Protein AF-X1JS69-F1 (afdb_monomer_lite)

Secondary structure (DSSP, 8-state):
--HHHHHHHHHHHHHHHHHHHHSSEEEEE-TTS---HHHHHHS-HHHHHHHHHTT---SEEEEEEETTEEEEEEEE-------

Organism: NCBI:txid412755

Radius of gyration: 13.04 Å; chains: 1; bounding box: 34×33×33 Å

Sequence (83 aa):
MNEQELYQSTRAFLHLTFLKYFGNCHLEITAFGKFEEDLKKAIRHDIVFSFLKRGFSPDLAGFIEGEYGAEHFITVEIKSKEI

Foldseek 3Di:
DDPVVVLVVVQVVVCVVCCVPPNHKDKDQCQVVDDDVLQCVQDDVVVNCVCVVVVHTARMKIAGQDPVGGDGIDGDHDDDPDD

Structure (mmCIF, N/CA/C/O backbone):
data_AF-X1JS69-F1
#
_entry.id   AF-X1JS69-F1
#
loop_
_atom_site.group_PDB
_atom_site.id
_atom_site.type_symbol
_atom_site.label_atom_id
_atom_site.label_alt_id
_atom_site.label_comp_id
_atom_site.label_asym_id
_atom_site.label_entity_id
_atom_site.label_seq_id
_atom_site.pdbx_PDB_ins_code
_atom_site.Cartn_x
_atom_site.Cartn_y
_atom_site.Cartn_z
_atom_site.occupancy
_atom_site.B_iso_or_equiv
_atom_site.auth_seq_id
_atom_site.auth_comp_id
_atom_site.auth_asym_id
_atom_site.auth_atom_id
_atom_site.pdbx_PDB_model_num
ATOM 1 N N . MET A 1 1 ? -9.830 -5.189 20.046 1.00 63.56 1 MET A N 1
ATOM 2 C CA . MET A 1 1 ? -8.949 -4.949 18.894 1.00 63.56 1 MET A CA 1
ATOM 3 C C . MET A 1 1 ? -8.850 -3.451 18.717 1.00 63.56 1 MET A C 1
ATOM 5 O O . MET A 1 1 ? -9.888 -2.818 18.562 1.00 63.56 1 MET A O 1
ATOM 9 N N . ASN A 1 2 ? -7.658 -2.883 18.867 1.00 85.81 2 ASN A N 1
ATOM 10 C CA . ASN A 1 2 ? -7.437 -1.464 18.586 1.00 85.81 2 ASN A CA 1
ATOM 11 C C . ASN A 1 2 ? -7.226 -1.239 17.075 1.00 85.81 2 ASN A C 1
ATOM 13 O O . ASN A 1 2 ? -7.062 -2.185 16.306 1.00 85.81 2 ASN A O 1
ATOM 17 N N . GLU A 1 3 ? -7.263 0.019 16.650 1.00 84.19 3 GLU A N 1
ATOM 18 C CA . GLU A 1 3 ? -7.135 0.410 15.242 1.00 84.19 3 GLU A CA 1
ATOM 19 C C . GLU A 1 3 ? -5.800 -0.051 14.626 1.00 84.19 3 GLU A C 1
ATOM 21 O O . GLU A 1 3 ? -5.767 -0.610 13.533 1.00 84.19 3 GLU A O 1
ATOM 26 N N . GLN A 1 4 ? -4.706 0.055 15.382 1.00 86.81 4 GLN A N 1
ATOM 27 C CA . GLN A 1 4 ? -3.383 -0.407 14.960 1.00 86.81 4 GLN A CA 1
ATOM 28 C C . GLN A 1 4 ? -3.348 -1.927 14.717 1.00 86.81 4 GLN A C 1
ATOM 30 O O . GLN A 1 4 ? -2.762 -2.391 13.740 1.00 86.81 4 GLN A O 1
ATOM 35 N N . GLU A 1 5 ? -3.974 -2.719 15.587 1.00 89.81 5 GLU A N 1
ATOM 36 C CA . GLU A 1 5 ? -4.103 -4.174 15.442 1.00 89.81 5 GLU A CA 1
ATOM 37 C C . GLU A 1 5 ? -4.953 -4.546 14.223 1.00 89.81 5 GLU A C 1
ATOM 39 O O . GLU A 1 5 ? -4.631 -5.501 13.510 1.00 89.81 5 GLU A O 1
ATOM 44 N N . LEU A 1 6 ? -6.014 -3.781 13.951 1.00 90.81 6 LEU A N 1
ATOM 45 C CA . LEU A 1 6 ? -6.838 -3.952 12.758 1.00 90.81 6 LEU A CA 1
ATOM 46 C C . LEU A 1 6 ? -6.030 -3.676 11.482 1.00 90.81 6 LEU A C 1
ATOM 48 O O . LEU A 1 6 ? -6.079 -4.472 10.542 1.00 90.81 6 LEU A O 1
ATOM 52 N N . TYR A 1 7 ? -5.228 -2.611 11.461 1.00 92.62 7 TYR A N 1
ATOM 53 C CA . TYR A 1 7 ? -4.342 -2.304 10.337 1.00 92.62 7 TYR A CA 1
ATOM 54 C C . TYR A 1 7 ? -3.277 -3.378 10.137 1.00 92.62 7 TYR A C 1
ATOM 56 O O . TYR A 1 7 ? -3.082 -3.847 9.019 1.00 92.62 7 TYR A O 1
ATOM 64 N N . GLN A 1 8 ? -2.632 -3.836 11.210 1.00 93.44 8 GLN A N 1
ATOM 65 C CA . GLN A 1 8 ? -1.608 -4.880 11.129 1.00 93.44 8 GLN A CA 1
ATOM 66 C C . GLN A 1 8 ? -2.174 -6.217 10.639 1.00 93.44 8 GLN A C 1
ATOM 68 O O . GLN A 1 8 ? -1.598 -6.834 9.741 1.00 93.44 8 GLN A O 1
ATOM 73 N N . SER A 1 9 ? -3.305 -6.659 11.195 1.00 93.81 9 SER A N 1
ATOM 74 C CA . SER A 1 9 ? -3.947 -7.916 10.788 1.00 93.81 9 SER A CA 1
ATOM 75 C C . SER A 1 9 ? -4.434 -7.862 9.339 1.00 93.81 9 SER A C 1
ATOM 77 O O . SER A 1 9 ? -4.181 -8.793 8.573 1.00 93.81 9 SER A O 1
ATOM 79 N N . THR A 1 10 ? -5.044 -6.746 8.931 1.00 93.88 10 THR A N 1
ATOM 80 C CA . THR A 1 10 ? -5.487 -6.536 7.547 1.00 93.88 10 THR A CA 1
ATOM 81 C C . THR A 1 10 ? -4.300 -6.498 6.589 1.00 93.88 10 THR A C 1
ATOM 83 O O . THR A 1 10 ? -4.321 -7.178 5.565 1.00 93.88 10 THR A O 1
ATOM 86 N N . ARG A 1 11 ? -3.226 -5.780 6.940 1.00 95.38 11 ARG A N 1
ATOM 87 C CA . ARG A 1 11 ? -1.988 -5.733 6.152 1.00 95.38 11 ARG A CA 1
ATOM 88 C C . ARG A 1 11 ? -1.397 -7.123 5.956 1.00 95.38 11 ARG A C 1
ATOM 90 O O . ARG A 1 11 ? -1.072 -7.480 4.831 1.00 95.38 11 ARG A O 1
ATOM 97 N N . ALA A 1 12 ? -1.280 -7.911 7.023 1.00 95.38 12 ALA A N 1
ATOM 98 C CA . ALA A 1 12 ? -0.737 -9.264 6.952 1.00 95.38 12 ALA A CA 1
ATOM 99 C C . ALA A 1 12 ? -1.589 -10.176 6.055 1.00 95.38 12 ALA A C 1
ATOM 101 O O . ALA A 1 12 ? -1.056 -10.872 5.191 1.00 95.38 12 ALA A O 1
ATOM 102 N N . PHE A 1 13 ? -2.915 -10.132 6.215 1.00 95.19 13 PHE A N 1
ATOM 103 C CA . PHE A 1 13 ? -3.844 -10.892 5.378 1.00 95.19 13 PHE A CA 1
ATOM 104 C C . PHE A 1 13 ? -3.734 -10.509 3.896 1.00 95.19 13 PHE A C 1
ATOM 106 O O . PHE A 1 13 ? -3.636 -11.382 3.028 1.00 95.19 13 PHE A O 1
ATOM 113 N N . LEU A 1 14 ? -3.726 -9.209 3.601 1.00 94.62 14 LEU A N 1
ATOM 114 C CA . LEU A 1 14 ? -3.633 -8.703 2.236 1.00 94.62 14 LEU A CA 1
ATOM 115 C C . LEU A 1 14 ? -2.273 -8.997 1.614 1.00 94.62 14 LEU A C 1
ATOM 117 O O . LEU A 1 14 ? -2.235 -9.440 0.475 1.00 94.62 14 LEU A O 1
ATOM 121 N N . HIS A 1 15 ? -1.178 -8.848 2.357 1.00 94.38 15 HIS A N 1
ATOM 122 C CA . HIS A 1 15 ? 0.159 -9.178 1.871 1.00 94.38 15 HIS A CA 1
ATOM 123 C C . HIS A 1 15 ? 0.255 -10.650 1.447 1.00 94.38 15 HIS A C 1
ATOM 125 O O . HIS A 1 15 ? 0.676 -10.936 0.330 1.00 94.38 15 HIS A O 1
ATOM 131 N N . LEU A 1 16 ? -0.224 -11.587 2.275 1.00 94.75 16 LEU A N 1
ATOM 132 C CA . LEU A 1 16 ? -0.265 -13.011 1.914 1.00 94.75 16 LEU A CA 1
ATOM 133 C C . LEU A 1 16 ? -1.169 -13.281 0.704 1.00 94.75 16 LEU A C 1
ATOM 135 O O . LEU A 1 16 ? -0.847 -14.107 -0.151 1.00 94.75 16 LEU A O 1
ATOM 139 N N . THR A 1 17 ? -2.304 -12.586 0.627 1.00 94.25 17 THR A N 1
ATOM 140 C CA . THR A 1 17 ? -3.245 -12.711 -0.490 1.00 94.25 17 THR A CA 1
ATOM 141 C C . THR A 1 17 ? -2.614 -12.213 -1.789 1.00 94.25 17 THR A C 1
ATOM 143 O O . THR A 1 17 ? -2.647 -12.915 -2.796 1.00 94.25 17 THR A O 1
ATOM 146 N N . PHE A 1 18 ? -1.994 -11.037 -1.776 1.00 92.75 18 PHE A N 1
ATOM 147 C CA . PHE A 1 18 ? -1.358 -10.460 -2.953 1.00 92.75 18 PHE A CA 1
ATOM 148 C C . PHE A 1 18 ? -0.142 -11.259 -3.391 1.00 92.75 18 PHE A C 1
ATOM 150 O O . PHE A 1 18 ? -0.035 -11.565 -4.575 1.00 92.75 18 PHE A O 1
ATOM 157 N N . LEU A 1 19 ? 0.676 -11.714 -2.441 1.00 91.00 19 LEU A N 1
ATOM 158 C CA . LEU A 1 19 ? 1.790 -12.609 -2.726 1.00 91.00 19 LEU A CA 1
ATOM 159 C C . LEU A 1 19 ? 1.335 -13.866 -3.476 1.00 91.00 19 LEU A C 1
ATOM 161 O O . LEU A 1 19 ? 1.971 -14.287 -4.439 1.00 91.00 19 LEU A O 1
ATOM 165 N N . LYS A 1 20 ? 0.201 -14.444 -3.066 1.00 93.31 20 LYS A N 1
ATOM 166 C CA . LYS A 1 20 ? -0.359 -15.648 -3.687 1.00 93.31 20 LYS A CA 1
ATOM 167 C C . LYS A 1 20 ? -0.882 -15.417 -5.110 1.00 93.31 20 LYS A C 1
ATOM 169 O O . LYS A 1 20 ? -0.747 -16.314 -5.937 1.00 93.31 20 LYS A O 1
ATOM 174 N N . TYR A 1 21 ? -1.539 -14.288 -5.374 1.00 91.88 21 TYR A N 1
ATOM 175 C CA . TYR A 1 21 ? -2.271 -14.075 -6.633 1.00 91.88 21 TYR A CA 1
ATOM 176 C C . TYR A 1 21 ? -1.543 -13.203 -7.655 1.00 91.88 21 TYR A C 1
ATOM 178 O O . TYR A 1 21 ? -1.806 -13.342 -8.846 1.00 91.88 21 TYR A O 1
ATOM 186 N N . PHE A 1 22 ? -0.658 -12.315 -7.206 1.00 87.81 22 PHE A N 1
ATOM 187 C CA . PHE A 1 22 ? -0.071 -11.271 -8.045 1.00 87.81 22 PHE A CA 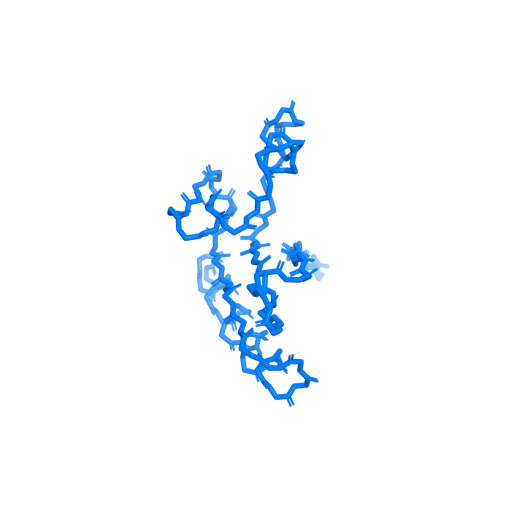1
ATOM 188 C C . PHE A 1 22 ? 1.459 -11.190 -7.961 1.00 87.81 22 PHE A C 1
ATOM 190 O O . PHE A 1 22 ? 2.055 -10.456 -8.739 1.00 87.81 22 PHE A O 1
ATOM 197 N N . GLY A 1 23 ? 2.103 -11.952 -7.070 1.00 86.44 23 GLY A N 1
ATOM 198 C CA . GLY A 1 23 ? 3.560 -11.951 -6.917 1.00 86.44 23 GLY A CA 1
ATOM 199 C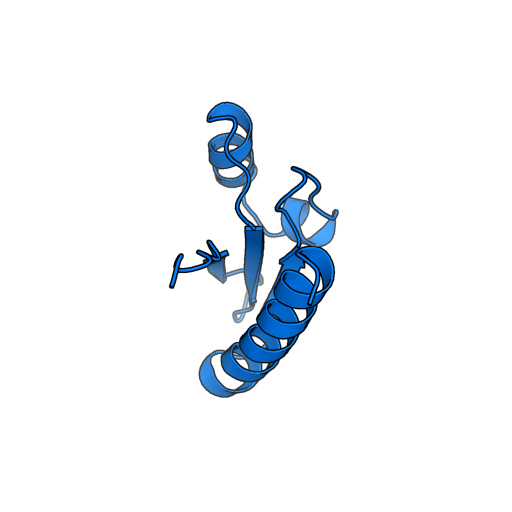 C . GLY A 1 23 ? 4.051 -10.994 -5.831 1.00 86.44 23 GLY A C 1
ATOM 200 O O . GLY A 1 23 ? 3.309 -10.661 -4.908 1.00 86.44 23 GLY A O 1
ATOM 201 N N . ASN A 1 24 ? 5.329 -10.609 -5.890 1.00 90.81 24 ASN A N 1
ATOM 202 C CA . ASN A 1 24 ? 5.956 -9.867 -4.798 1.00 90.81 24 ASN A CA 1
ATOM 203 C C . ASN A 1 24 ? 5.244 -8.526 -4.567 1.00 90.81 24 ASN A C 1
ATOM 205 O O . ASN A 1 24 ? 4.979 -7.771 -5.501 1.00 90.81 24 ASN A O 1
ATOM 209 N N . CYS A 1 25 ? 4.896 -8.255 -3.315 1.00 92.19 25 CYS A N 1
ATOM 210 C CA . CYS A 1 25 ? 4.084 -7.108 -2.945 1.00 92.19 25 CYS A CA 1
ATOM 211 C C . CYS A 1 25 ? 4.672 -6.432 -1.716 1.00 92.19 25 CYS A C 1
ATOM 213 O O . CYS A 1 25 ? 4.958 -7.081 -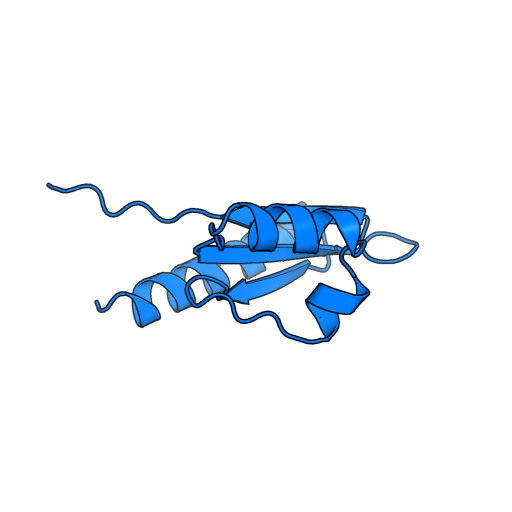0.710 1.00 92.19 25 CYS A O 1
ATOM 215 N N . HIS A 1 26 ? 4.762 -5.110 -1.778 1.00 92.00 26 HIS A N 1
ATOM 216 C CA . HIS A 1 26 ? 5.090 -4.267 -0.643 1.00 92.00 26 HIS A CA 1
ATOM 217 C C . HIS A 1 26 ? 3.831 -3.552 -0.160 1.00 92.00 26 HIS A C 1
ATOM 219 O O . HIS A 1 26 ? 3.118 -2.953 -0.964 1.00 92.00 26 HIS A O 1
ATOM 225 N N . LEU A 1 27 ? 3.532 -3.626 1.137 1.00 92.94 27 LEU A N 1
ATOM 226 C CA . LEU A 1 27 ? 2.344 -3.008 1.730 1.00 92.94 27 LEU A CA 1
ATOM 227 C C . LEU A 1 27 ? 2.673 -2.448 3.119 1.00 92.94 27 LEU A C 1
ATOM 229 O O . LEU A 1 27 ? 3.160 -3.164 4.001 1.00 92.94 27 LEU A O 1
ATOM 233 N N . GLU A 1 28 ? 2.352 -1.176 3.328 1.00 92.88 28 GLU A N 1
ATOM 234 C CA . GLU A 1 28 ? 2.650 -0.414 4.542 1.00 92.88 28 GLU A CA 1
ATOM 235 C C . GLU A 1 28 ? 1.378 0.172 5.158 1.00 92.88 28 GLU A C 1
ATOM 237 O O . GLU A 1 28 ? 0.367 0.341 4.478 1.00 92.88 28 GLU A O 1
ATOM 242 N N . ILE A 1 29 ? 1.434 0.508 6.451 1.00 93.12 29 ILE A N 1
ATOM 243 C CA . ILE A 1 29 ? 0.372 1.270 7.121 1.00 93.12 29 ILE A CA 1
ATOM 244 C C . ILE A 1 29 ? 0.644 2.755 6.908 1.00 93.12 29 ILE A C 1
ATOM 246 O O . ILE A 1 29 ? 1.638 3.275 7.411 1.00 93.12 29 ILE A O 1
ATOM 250 N N . THR A 1 30 ? -0.265 3.437 6.219 1.00 91.00 30 THR A N 1
ATOM 251 C CA . THR A 1 30 ? -0.135 4.851 5.848 1.00 91.00 30 THR A CA 1
ATOM 252 C C . THR A 1 30 ? -1.197 5.753 6.474 1.00 91.00 30 THR A C 1
ATOM 254 O O . THR A 1 30 ? -1.152 6.962 6.251 1.00 91.00 30 THR A O 1
ATOM 257 N N . ALA A 1 31 ? -2.080 5.209 7.326 1.00 88.62 31 ALA A N 1
ATOM 258 C CA . ALA A 1 31 ? -3.176 5.930 7.994 1.00 88.62 31 ALA A CA 1
ATOM 259 C C . ALA A 1 31 ? -2.738 7.243 8.677 1.00 88.62 31 ALA A C 1
ATOM 261 O O . ALA A 1 31 ? -3.484 8.214 8.763 1.00 88.62 31 ALA A O 1
ATOM 262 N N . PHE A 1 32 ? -1.485 7.303 9.136 1.00 85.38 32 PHE A N 1
ATOM 263 C CA . PHE A 1 32 ? -0.908 8.458 9.833 1.00 85.38 32 PHE A CA 1
ATOM 264 C C . PHE A 1 32 ? -0.125 9.416 8.918 1.00 85.38 32 PHE A C 1
ATOM 266 O O . PHE A 1 32 ? 0.667 10.223 9.408 1.00 85.38 32 PHE A O 1
ATOM 273 N N . GLY A 1 33 ? -0.269 9.293 7.595 1.00 83.12 33 GLY A N 1
ATOM 274 C CA . GLY A 1 33 ? 0.441 10.109 6.604 1.00 83.12 33 GLY A CA 1
ATOM 275 C C . GLY A 1 33 ? 1.949 9.858 6.541 1.00 83.12 33 GLY A C 1
ATOM 276 O O . GLY A 1 33 ? 2.700 10.693 6.033 1.00 83.12 33 GLY A O 1
ATOM 277 N N . LYS A 1 34 ? 2.411 8.725 7.078 1.00 83.75 34 LYS A N 1
ATOM 278 C CA . LYS A 1 34 ? 3.810 8.295 7.020 1.00 83.75 34 LYS A CA 1
ATOM 279 C C . LYS A 1 34 ? 3.966 7.251 5.925 1.00 83.75 34 LYS A C 1
ATOM 281 O O . LYS A 1 34 ? 3.205 6.296 5.883 1.00 83.75 34 LYS A O 1
ATOM 286 N N . PHE A 1 35 ? 4.965 7.460 5.080 1.00 85.62 35 PHE A N 1
ATOM 287 C CA . PHE A 1 35 ? 5.325 6.586 3.970 1.00 85.62 35 PHE A CA 1
ATOM 288 C C . PHE A 1 35 ? 6.803 6.241 4.138 1.00 85.62 35 PHE A C 1
ATOM 290 O O . PHE A 1 35 ? 7.610 7.156 4.363 1.00 85.62 35 PHE A O 1
ATOM 297 N N . GLU A 1 36 ? 7.164 4.964 4.061 1.00 87.69 36 GLU A N 1
ATOM 298 C CA . GLU A 1 36 ? 8.566 4.557 4.073 1.00 87.69 36 GLU A CA 1
ATOM 299 C C . GLU A 1 36 ? 9.234 4.890 2.730 1.00 87.69 36 GLU A C 1
ATOM 301 O O . GLU A 1 36 ? 8.594 5.208 1.721 1.00 87.69 36 GLU A O 1
ATOM 306 N N . GLU A 1 37 ? 10.566 4.901 2.727 1.00 85.00 37 GLU A N 1
ATOM 307 C CA . GLU A 1 37 ? 11.345 5.311 1.556 1.00 85.00 37 GLU A CA 1
ATOM 308 C C . GLU A 1 37 ? 11.152 4.376 0.362 1.00 85.00 37 GLU A C 1
ATOM 310 O O . GLU A 1 37 ? 11.216 4.830 -0.779 1.00 85.00 37 GLU A O 1
ATOM 315 N N . ASP A 1 38 ? 10.883 3.096 0.603 1.00 86.19 38 ASP A N 1
ATOM 316 C CA . ASP A 1 38 ? 10.689 2.118 -0.466 1.00 86.19 38 ASP A CA 1
ATOM 317 C C . ASP A 1 38 ? 9.409 2.418 -1.252 1.00 86.19 38 ASP A C 1
ATOM 319 O O . ASP A 1 38 ? 9.449 2.515 -2.481 1.00 86.19 38 ASP A O 1
ATOM 323 N N . LEU A 1 39 ? 8.306 2.723 -0.563 1.00 85.81 39 LEU A N 1
ATOM 324 C CA . LEU A 1 39 ? 7.072 3.184 -1.195 1.00 85.81 39 LEU A CA 1
ATOM 325 C C . LEU A 1 39 ? 7.249 4.533 -1.903 1.00 85.81 39 LEU A C 1
ATOM 327 O O . LEU A 1 39 ? 6.757 4.709 -3.015 1.00 85.81 39 LEU A O 1
ATOM 331 N N . LYS A 1 40 ? 8.004 5.479 -1.331 1.00 83.25 40 LYS A N 1
ATOM 332 C CA . LYS A 1 40 ? 8.290 6.766 -2.001 1.00 83.25 40 LYS A CA 1
ATOM 333 C C . LYS A 1 40 ? 9.116 6.619 -3.278 1.00 83.25 40 LYS A C 1
ATOM 335 O O . LYS A 1 40 ? 8.949 7.418 -4.195 1.00 83.25 40 LYS A O 1
ATOM 340 N N . LYS A 1 41 ? 10.032 5.648 -3.329 1.00 83.50 41 LYS A N 1
ATOM 341 C CA . LYS A 1 41 ? 10.864 5.367 -4.510 1.00 83.50 41 LYS A CA 1
ATOM 342 C C . LYS A 1 41 ? 10.084 4.623 -5.588 1.00 83.50 41 LYS A C 1
ATOM 344 O O . LYS A 1 41 ? 10.283 4.892 -6.769 1.00 83.50 41 LYS A O 1
ATOM 349 N N . ALA A 1 42 ? 9.231 3.690 -5.174 1.00 82.12 42 ALA A N 1
ATOM 350 C CA . ALA A 1 42 ? 8.428 2.858 -6.059 1.00 82.12 42 ALA A CA 1
ATOM 351 C C . ALA A 1 42 ? 7.265 3.626 -6.695 1.00 82.12 42 ALA A C 1
ATOM 353 O O . ALA A 1 42 ? 6.974 3.467 -7.881 1.00 82.12 42 ALA A O 1
ATOM 354 N N . ILE A 1 43 ? 6.591 4.476 -5.920 1.00 72.44 43 ILE A N 1
ATOM 355 C CA . ILE A 1 43 ? 5.497 5.292 -6.428 1.00 72.44 43 ILE A CA 1
ATOM 356 C C . ILE A 1 43 ? 6.071 6.527 -7.122 1.00 72.44 43 ILE A C 1
ATOM 358 O O . ILE A 1 43 ? 6.849 7.284 -6.542 1.00 72.44 43 ILE A O 1
ATOM 362 N N . ARG A 1 44 ? 5.640 6.794 -8.363 1.00 69.31 44 ARG A N 1
ATOM 363 C CA . ARG A 1 44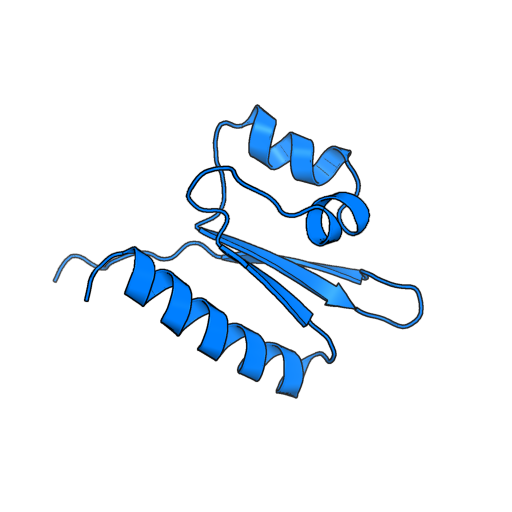 ? 5.946 8.075 -9.013 1.00 69.31 44 ARG A CA 1
ATOM 364 C C . ARG A 1 44 ? 5.504 9.226 -8.101 1.00 69.31 44 ARG A C 1
ATOM 366 O O . ARG A 1 44 ? 4.385 9.237 -7.587 1.00 69.31 44 ARG A O 1
ATOM 373 N N . HIS A 1 45 ? 6.382 10.213 -7.918 1.00 63.31 45 HIS A N 1
ATOM 374 C CA . HIS A 1 45 ? 6.163 11.329 -6.991 1.00 63.31 45 HIS A CA 1
ATOM 375 C C . HIS A 1 45 ? 4.786 11.998 -7.162 1.00 63.31 45 HIS A C 1
ATOM 377 O O . HIS A 1 45 ? 4.168 12.383 -6.175 1.00 63.31 45 HIS A O 1
ATOM 383 N N . ASP A 1 46 ? 4.273 12.103 -8.390 1.00 62.56 46 ASP A N 1
ATOM 384 C CA . ASP A 1 46 ? 2.964 12.687 -8.706 1.00 62.56 46 ASP A CA 1
ATOM 385 C C . ASP A 1 46 ? 1.779 11.970 -8.036 1.00 62.56 46 ASP A C 1
ATOM 387 O O . ASP A 1 46 ? 0.831 12.637 -7.616 1.00 62.56 46 ASP A O 1
ATOM 391 N N . ILE A 1 47 ? 1.847 10.650 -7.861 1.00 66.94 47 ILE A N 1
ATOM 392 C CA . ILE A 1 47 ? 0.802 9.851 -7.210 1.00 66.94 47 ILE A CA 1
ATOM 393 C C . ILE A 1 47 ? 0.856 10.022 -5.686 1.00 66.94 47 ILE A C 1
ATOM 395 O O . ILE A 1 47 ? -0.173 10.320 -5.080 1.00 66.94 47 ILE A O 1
ATOM 399 N N . VAL A 1 48 ? 2.039 9.942 -5.061 1.00 64.50 48 VAL A N 1
ATOM 400 C CA . VAL A 1 48 ? 2.198 10.216 -3.613 1.00 64.50 48 VAL A CA 1
ATOM 401 C C . VAL A 1 48 ? 1.744 11.639 -3.288 1.00 64.50 48 VAL A C 1
ATOM 403 O O . VAL A 1 48 ? 0.970 11.860 -2.356 1.00 64.50 48 VAL A O 1
ATOM 406 N N . PHE A 1 49 ? 2.148 12.613 -4.110 1.00 60.41 49 PHE A N 1
ATOM 407 C CA . PHE A 1 49 ? 1.684 13.990 -3.979 1.00 60.41 49 PHE A CA 1
ATOM 408 C C . PHE A 1 49 ? 0.175 14.118 -4.170 1.00 60.41 49 PHE A C 1
ATOM 410 O O . PHE A 1 49 ? -0.408 15.009 -3.564 1.00 60.41 49 PHE A O 1
ATOM 417 N N . SER A 1 50 ? -0.477 13.274 -4.972 1.00 65.56 50 SER A N 1
ATOM 418 C CA . SER A 1 50 ? -1.934 13.327 -5.127 1.00 65.56 50 SER A CA 1
ATOM 419 C C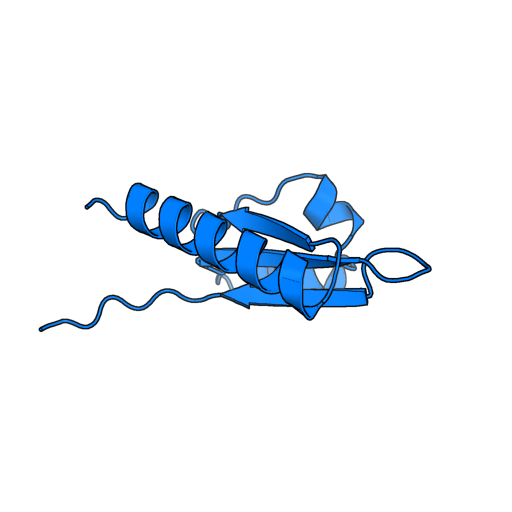 . SER A 1 50 ? -2.672 12.945 -3.837 1.00 65.56 50 SER A C 1
ATOM 421 O O . SER A 1 50 ? -3.666 13.591 -3.505 1.00 65.56 50 SER A O 1
ATOM 423 N N . PHE A 1 51 ? -2.143 11.986 -3.067 1.00 65.88 51 PHE A N 1
ATOM 424 C CA . PHE A 1 51 ? -2.668 11.623 -1.747 1.00 65.88 51 PHE A CA 1
ATOM 425 C C . PHE A 1 51 ? -2.373 12.724 -0.721 1.00 65.88 51 PHE A C 1
ATOM 427 O O . PHE A 1 51 ? -3.285 13.287 -0.112 1.00 65.88 51 PHE A O 1
ATOM 434 N N . LEU A 1 52 ? -1.106 13.144 -0.633 1.00 62.88 52 LEU A N 1
ATOM 435 C CA . LEU A 1 52 ? -0.663 14.174 0.311 1.00 62.88 52 LEU A CA 1
ATOM 436 C C . LEU A 1 52 ? -1.343 15.536 0.077 1.00 62.88 52 LEU A C 1
ATOM 438 O O . LEU A 1 52 ? -1.779 16.177 1.030 1.00 62.88 52 LEU A O 1
ATOM 442 N N . LYS A 1 53 ? -1.484 15.985 -1.180 1.00 61.41 53 LYS A N 1
ATOM 443 C CA . LYS A 1 53 ? -2.123 17.274 -1.522 1.00 61.41 53 LYS A CA 1
ATOM 444 C C . LYS A 1 53 ? -3.619 17.290 -1.241 1.00 61.41 53 LYS A C 1
ATOM 446 O O . LYS A 1 53 ? -4.173 18.365 -1.031 1.00 61.41 53 LYS A O 1
ATOM 451 N N . ARG A 1 54 ? -4.281 16.131 -1.266 1.00 61.44 54 ARG A N 1
ATOM 452 C CA . ARG A 1 54 ? -5.709 16.018 -0.946 1.00 61.44 54 ARG A CA 1
ATOM 453 C C . ARG A 1 54 ? -5.975 15.960 0.559 1.00 61.44 54 ARG A C 1
ATOM 455 O O . ARG A 1 54 ? -7.137 15.940 0.947 1.00 61.44 54 ARG A O 1
ATOM 462 N N . GLY A 1 55 ? -4.927 15.952 1.390 1.00 64.69 55 GLY A N 1
ATOM 463 C CA . GLY A 1 55 ? -5.056 15.827 2.841 1.00 64.69 55 GLY A CA 1
ATOM 464 C C . GLY A 1 55 ? -5.622 14.473 3.272 1.00 64.69 55 GLY A C 1
ATOM 465 O O . GLY A 1 55 ? -6.162 14.368 4.367 1.00 64.69 55 GLY A O 1
ATOM 466 N N . PHE A 1 56 ? -5.531 13.459 2.407 1.00 71.50 56 PHE A N 1
ATOM 467 C CA . PHE A 1 56 ? -6.107 12.142 2.635 1.00 71.50 56 PHE A CA 1
ATOM 468 C C . PHE A 1 56 ? -5.023 11.081 2.450 1.00 71.50 56 PHE A C 1
ATOM 470 O O . PHE A 1 56 ? -4.478 10.920 1.356 1.00 71.50 56 PHE A O 1
ATOM 477 N N . SER A 1 57 ? -4.687 10.403 3.545 1.00 81.75 57 SER A N 1
ATOM 478 C CA . SER A 1 57 ? -3.713 9.312 3.558 1.00 81.75 57 SER A CA 1
ATOM 479 C C . SER A 1 57 ? -4.493 8.006 3.643 1.00 81.75 57 SER A C 1
ATOM 481 O O . SER A 1 57 ? -5.290 7.892 4.571 1.00 81.75 57 SER A O 1
ATOM 483 N N . PRO A 1 58 ? -4.289 7.050 2.721 1.00 88.44 58 PRO A N 1
ATOM 484 C CA . PRO A 1 58 ? -4.938 5.752 2.829 1.00 88.44 58 PRO A CA 1
ATOM 485 C C . PRO A 1 58 ? -4.555 5.041 4.122 1.00 88.44 58 PRO A C 1
ATOM 487 O O . PRO A 1 58 ? -3.446 5.256 4.620 1.00 88.44 58 PRO A O 1
ATOM 490 N N . ASP A 1 59 ? -5.397 4.140 4.622 1.00 91.31 59 ASP A N 1
ATOM 491 C CA . ASP A 1 59 ? -5.044 3.349 5.806 1.00 91.31 59 ASP A CA 1
ATOM 492 C C . ASP A 1 59 ? -3.837 2.452 5.534 1.00 91.31 59 ASP A C 1
ATOM 494 O O . ASP A 1 59 ? -2.890 2.416 6.327 1.00 91.31 59 ASP A O 1
ATOM 498 N N . LEU A 1 60 ? -3.838 1.786 4.374 1.00 92.44 60 LEU A N 1
ATOM 499 C CA . LEU A 1 60 ? -2.686 1.062 3.838 1.00 92.44 60 LEU A CA 1
ATOM 500 C C . LEU A 1 60 ? -2.387 1.506 2.405 1.00 92.44 60 LEU A C 1
ATOM 502 O O . LEU A 1 60 ? -3.303 1.690 1.597 1.00 92.44 60 LEU A O 1
ATOM 506 N N . ALA A 1 61 ? -1.105 1.573 2.059 1.00 91.62 61 ALA A N 1
ATOM 507 C CA . ALA A 1 61 ? -0.658 1.809 0.693 1.00 91.62 61 ALA A CA 1
ATOM 508 C C . ALA A 1 61 ? 0.538 0.922 0.344 1.00 91.62 61 ALA A C 1
ATOM 510 O O . ALA A 1 61 ? 1.304 0.499 1.211 1.00 91.62 61 ALA A O 1
ATOM 511 N N . GLY A 1 62 ? 0.670 0.601 -0.938 1.00 91.62 62 GLY A N 1
ATOM 512 C CA . GLY A 1 62 ? 1.648 -0.373 -1.393 1.00 91.62 62 GLY A CA 1
ATOM 513 C C . GLY A 1 62 ? 1.760 -0.468 -2.903 1.00 91.62 62 GLY A C 1
ATOM 514 O O . GLY A 1 62 ? 1.133 0.292 -3.648 1.00 91.62 62 GLY A O 1
ATOM 515 N N . PHE A 1 63 ? 2.544 -1.441 -3.350 1.00 90.88 63 PHE A N 1
ATOM 516 C CA . PHE A 1 63 ? 2.685 -1.781 -4.756 1.00 90.88 63 PHE A CA 1
ATOM 517 C C . PHE A 1 63 ? 2.920 -3.278 -4.970 1.00 90.88 63 PHE A C 1
ATOM 519 O O . PHE A 1 63 ? 3.312 -4.008 -4.057 1.00 90.88 63 PHE A O 1
ATOM 526 N N . ILE A 1 64 ? 2.659 -3.721 -6.197 1.00 90.75 64 ILE A N 1
ATOM 527 C CA . ILE A 1 64 ? 3.006 -5.048 -6.710 1.00 90.75 64 ILE A CA 1
ATOM 528 C C . ILE A 1 64 ? 4.186 -4.875 -7.658 1.00 90.75 64 ILE A C 1
ATOM 530 O O . ILE A 1 64 ? 4.176 -3.976 -8.506 1.00 90.75 64 ILE A O 1
ATOM 534 N N . GLU A 1 65 ? 5.197 -5.716 -7.494 1.00 90.44 65 GLU A N 1
ATOM 535 C CA . GLU A 1 65 ? 6.364 -5.754 -8.366 1.00 90.44 65 GLU A CA 1
ATOM 536 C C . GLU A 1 65 ? 6.096 -6.619 -9.599 1.00 90.44 65 GLU A C 1
ATOM 538 O O . GLU A 1 65 ? 5.632 -7.754 -9.495 1.00 90.44 65 GLU A O 1
ATOM 543 N N . GLY A 1 66 ? 6.431 -6.069 -10.762 1.00 86.69 66 GLY A N 1
ATOM 544 C CA . GLY A 1 66 ? 6.544 -6.771 -12.032 1.00 86.69 66 GLY A CA 1
ATOM 545 C C . GLY A 1 66 ? 8.001 -6.918 -12.470 1.00 86.69 66 GLY A C 1
ATOM 546 O O . GLY A 1 66 ? 8.938 -6.713 -11.697 1.00 86.69 66 GLY A O 1
ATOM 547 N N . GLU A 1 67 ? 8.209 -7.231 -13.749 1.00 85.88 67 GLU A N 1
ATOM 548 C CA . GLU A 1 67 ? 9.539 -7.519 -14.318 1.00 85.88 67 GLU A CA 1
ATOM 549 C C . GLU A 1 67 ? 10.531 -6.345 -14.194 1.00 85.88 67 GLU A C 1
ATOM 551 O O . GLU A 1 67 ? 11.738 -6.553 -14.077 1.00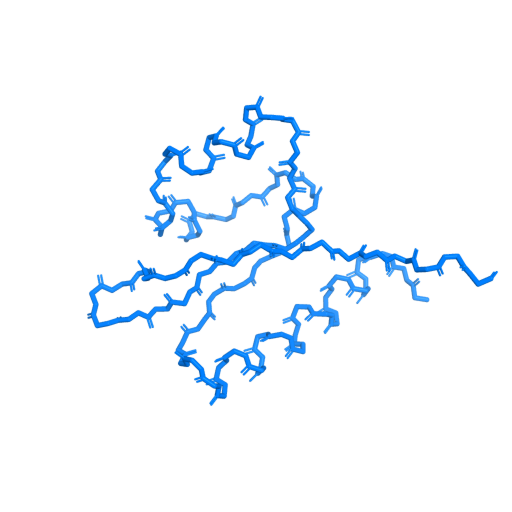 85.88 67 GLU A O 1
ATOM 556 N N . TYR A 1 68 ? 10.026 -5.108 -14.173 1.00 84.75 68 TYR A N 1
ATOM 557 C CA . TYR A 1 68 ? 10.838 -3.885 -14.181 1.00 84.75 68 TYR A CA 1
ATOM 558 C C . TYR A 1 68 ? 10.667 -3.019 -12.921 1.00 84.75 68 TYR A C 1
ATOM 560 O O . TYR A 1 68 ? 11.038 -1.844 -12.930 1.00 84.75 68 TYR A O 1
ATOM 568 N N . GLY A 1 69 ? 10.118 -3.581 -11.838 1.00 84.69 69 GLY A N 1
ATOM 569 C CA . GLY A 1 69 ? 9.867 -2.880 -10.574 1.00 84.69 69 GLY A CA 1
ATOM 570 C C . GLY A 1 69 ? 8.379 -2.696 -10.280 1.00 84.69 69 GLY A C 1
ATOM 571 O O . GLY A 1 69 ? 7.561 -3.514 -10.684 1.00 84.69 69 GLY A O 1
ATOM 572 N N . ALA A 1 70 ? 8.015 -1.641 -9.549 1.00 86.75 70 ALA A N 1
ATOM 573 C CA . ALA A 1 70 ? 6.628 -1.392 -9.152 1.00 86.75 70 ALA A CA 1
ATOM 574 C C . ALA A 1 70 ? 5.714 -1.155 -10.368 1.00 86.75 70 ALA A C 1
ATOM 576 O O . ALA A 1 70 ? 5.862 -0.164 -11.083 1.00 86.75 70 ALA A O 1
ATOM 577 N N . GLU A 1 71 ? 4.756 -2.057 -10.582 1.00 84.44 71 GLU A N 1
ATOM 578 C CA . GLU A 1 71 ? 3.873 -2.055 -11.756 1.00 84.44 71 GLU A CA 1
ATOM 579 C C . GLU A 1 71 ? 2.445 -1.617 -11.406 1.00 84.44 71 GLU A C 1
ATOM 581 O O . GLU A 1 71 ? 1.801 -0.876 -12.155 1.00 84.44 71 GLU A O 1
ATOM 586 N N . HIS A 1 72 ? 1.954 -2.021 -10.233 1.00 85.81 72 HIS A N 1
ATOM 587 C CA . HIS A 1 72 ? 0.604 -1.700 -9.774 1.00 85.81 72 HIS A CA 1
ATOM 588 C C . HIS A 1 72 ? 0.623 -1.078 -8.386 1.00 85.81 72 HIS A C 1
ATOM 590 O O . HIS A 1 72 ? 1.319 -1.563 -7.501 1.00 85.81 72 HIS A O 1
ATOM 596 N N . PHE A 1 73 ? -0.185 -0.037 -8.180 1.00 87.44 73 PHE A N 1
ATOM 597 C CA . PHE A 1 73 ? -0.333 0.639 -6.891 1.00 87.44 73 PHE A CA 1
ATOM 598 C C . PHE A 1 73 ? -1.589 0.176 -6.167 1.00 87.44 73 PHE A C 1
ATOM 600 O O . PHE A 1 73 ? -2.649 0.016 -6.772 1.00 87.44 73 PHE A O 1
ATOM 607 N N . ILE A 1 74 ? -1.461 -0.007 -4.858 1.00 88.06 74 ILE A N 1
ATOM 608 C CA . ILE A 1 74 ? -2.526 -0.483 -3.984 1.00 88.06 74 ILE A CA 1
ATOM 609 C C . ILE A 1 74 ? -2.805 0.598 -2.946 1.00 88.06 74 ILE A C 1
ATOM 611 O O . ILE A 1 74 ? -1.887 1.092 -2.294 1.00 88.06 74 ILE A O 1
ATOM 615 N N . THR A 1 75 ? -4.081 0.918 -2.757 1.00 89.50 75 THR A N 1
ATOM 616 C CA . THR A 1 75 ? -4.573 1.704 -1.622 1.00 89.50 75 THR A CA 1
ATOM 617 C C . THR A 1 75 ? -5.733 0.971 -0.975 1.00 89.50 75 THR A C 1
ATOM 619 O O . THR A 1 75 ? -6.599 0.451 -1.684 1.00 89.50 75 THR A O 1
ATOM 622 N N . VAL A 1 76 ? -5.771 0.942 0.351 1.00 90.19 76 VAL A N 1
ATOM 623 C CA . VAL A 1 76 ? -6.802 0.247 1.124 1.00 90.19 76 VAL A CA 1
ATOM 624 C C . VAL A 1 76 ? -7.380 1.202 2.156 1.00 90.19 76 VAL A C 1
ATOM 626 O O . VAL A 1 76 ? -6.630 1.803 2.917 1.00 90.19 76 VAL A O 1
ATOM 629 N N . GLU A 1 77 ? -8.709 1.270 2.190 1.00 89.81 77 GLU A N 1
ATOM 630 C CA . GLU A 1 77 ? -9.493 1.957 3.219 1.00 89.81 77 GLU A CA 1
ATOM 631 C C . GLU A 1 77 ? -10.231 0.913 4.054 1.00 89.81 77 GLU A C 1
ATOM 633 O O . GLU A 1 77 ? -10.986 0.089 3.521 1.00 89.81 77 GLU A O 1
ATOM 638 N N . ILE A 1 78 ? -10.032 0.944 5.362 1.00 89.19 78 ILE A N 1
ATOM 639 C CA . ILE A 1 78 ? -10.591 -0.004 6.310 1.00 89.19 78 ILE A CA 1
ATOM 640 C C . ILE A 1 78 ? -11.743 0.686 7.030 1.00 89.19 78 ILE A C 1
ATOM 642 O O . ILE A 1 78 ? -11.574 1.517 7.913 1.00 89.19 78 ILE A O 1
ATOM 646 N N . LYS A 1 79 ? -12.967 0.308 6.658 1.00 85.50 79 LYS A N 1
ATOM 647 C CA . LYS A 1 79 ? -14.176 0.811 7.312 1.00 85.50 79 LYS A CA 1
ATOM 648 C C . LYS A 1 79 ? -14.611 -0.140 8.416 1.00 85.50 79 LYS A C 1
ATOM 650 O O . LYS A 1 79 ? -15.043 -1.260 8.135 1.00 85.50 79 LYS A O 1
ATOM 655 N N . SER A 1 80 ? -14.589 0.326 9.658 1.00 71.19 80 SER A N 1
ATOM 656 C CA . SER A 1 80 ? -15.385 -0.267 10.729 1.00 71.19 80 SER A CA 1
ATOM 657 C C . SER A 1 80 ? -16.857 -0.069 10.368 1.00 71.19 80 SER A C 1
ATOM 659 O O . SER A 1 80 ? -17.341 1.059 10.299 1.00 71.19 80 SER A O 1
ATOM 661 N N . LYS A 1 81 ? -17.590 -1.153 10.100 1.00 67.88 81 LYS A N 1
ATOM 662 C CA . LYS A 1 81 ? -19.051 -1.065 10.147 1.00 67.88 81 LYS A CA 1
ATOM 663 C C . LYS A 1 81 ? -19.432 -0.845 11.607 1.00 67.88 81 LYS A C 1
ATOM 665 O O . LYS A 1 81 ? -19.115 -1.693 12.439 1.00 67.88 81 LYS A O 1
ATOM 670 N N . GLU A 1 82 ? -20.087 0.273 11.905 1.00 56.62 82 GLU A N 1
ATOM 671 C CA . GLU A 1 82 ? -20.934 0.340 13.094 1.00 56.62 82 GLU A CA 1
ATOM 672 C C . GLU A 1 82 ? -21.964 -0.792 12.966 1.00 56.62 82 GLU A C 1
ATOM 674 O O . GLU A 1 82 ? -22.587 -0.951 11.910 1.00 56.62 82 GLU A O 1
ATOM 679 N N . ILE A 1 83 ? -22.026 -1.648 13.986 1.00 47.62 83 ILE A N 1
ATOM 680 C CA . ILE A 1 83 ? -23.038 -2.702 14.115 1.00 47.62 83 ILE A CA 1
ATOM 681 C C . ILE A 1 83 ? -24.244 -2.089 14.814 1.00 47.62 83 ILE A C 1
ATOM 683 O O . ILE A 1 83 ? -24.017 -1.444 15.862 1.00 47.62 83 ILE A O 1
#

pLDDT: mean 83.51, std 11.35, range [47.62, 95.38]